Protein AF-A0A4S5BCN2-F1 (afdb_monomer_lite)

pLDDT: mean 76.3, std 18.04, range [37.09, 93.38]

Structure (mmCIF, N/CA/C/O backbone):
data_AF-A0A4S5BCN2-F1
#
_entry.id   AF-A0A4S5BCN2-F1
#
loop_
_atom_site.group_PDB
_atom_site.id
_atom_site.type_symbol
_atom_site.label_atom_id
_atom_site.label_alt_id
_atom_site.label_comp_id
_atom_site.label_asym_id
_atom_site.label_entity_id
_atom_site.label_seq_id
_atom_site.pdbx_PDB_ins_code
_atom_site.Cartn_x
_atom_site.Cartn_y
_atom_site.Cartn_z
_atom_site.occupancy
_atom_site.B_iso_or_equiv
_atom_site.auth_seq_id
_atom_site.auth_comp_id
_atom_site.auth_asym_id
_atom_site.auth_atom_id
_atom_site.pdbx_PDB_model_num
ATOM 1 N N . MET A 1 1 ? 18.197 -16.744 -13.682 1.00 37.09 1 MET A N 1
ATOM 2 C CA . MET A 1 1 ? 17.069 -16.609 -12.736 1.00 37.09 1 MET A CA 1
ATOM 3 C C . MET A 1 1 ? 16.302 -15.354 -13.112 1.00 37.09 1 MET A C 1
ATOM 5 O O . MET A 1 1 ? 16.891 -14.279 -13.086 1.00 37.09 1 MET A O 1
ATOM 9 N N . GLY A 1 2 ? 15.069 -15.502 -13.604 1.00 47.00 2 GLY A N 1
ATOM 10 C CA . GLY A 1 2 ? 14.266 -14.381 -14.098 1.00 47.00 2 GLY A CA 1
ATOM 11 C C . GLY A 1 2 ? 14.040 -13.356 -12.990 1.00 47.00 2 GLY A C 1
ATOM 12 O O . GLY A 1 2 ? 13.663 -13.718 -11.879 1.00 47.00 2 GLY A O 1
ATOM 13 N N . LYS A 1 3 ? 14.331 -12.083 -13.262 1.00 46.38 3 LYS A N 1
ATOM 14 C CA . LYS A 1 3 ? 14.035 -10.991 -12.332 1.00 46.38 3 LYS A CA 1
ATOM 15 C C . LYS A 1 3 ? 12.519 -10.823 -12.269 1.00 46.38 3 LYS A C 1
ATOM 17 O O . LYS A 1 3 ? 11.964 -10.086 -13.079 1.00 46.38 3 LYS A O 1
ATOM 22 N N . THR A 1 4 ? 11.865 -11.471 -11.307 1.00 58.94 4 THR A N 1
ATOM 23 C CA . THR A 1 4 ? 10.465 -11.197 -10.968 1.00 58.94 4 THR A CA 1
ATOM 24 C C . THR A 1 4 ? 10.387 -9.786 -10.379 1.00 58.94 4 THR A C 1
ATOM 26 O O . THR A 1 4 ? 10.572 -9.535 -9.181 1.00 58.94 4 THR A O 1
ATOM 29 N N . THR A 1 5 ? 10.249 -8.813 -11.270 1.00 77.31 5 THR A N 1
ATOM 30 C CA . THR A 1 5 ? 10.142 -7.400 -10.918 1.00 77.31 5 THR A CA 1
ATOM 31 C C . THR A 1 5 ? 8.687 -7.138 -10.563 1.00 77.31 5 THR A C 1
ATOM 33 O O . THR A 1 5 ? 7.800 -7.572 -11.283 1.00 77.31 5 THR A O 1
ATOM 36 N N . ILE A 1 6 ? 8.432 -6.487 -9.429 1.00 81.94 6 ILE A N 1
ATOM 37 C CA . ILE A 1 6 ? 7.064 -6.126 -9.035 1.00 81.94 6 ILE A CA 1
ATOM 38 C C . ILE A 1 6 ? 6.691 -4.866 -9.811 1.00 81.94 6 ILE A C 1
ATOM 40 O O . ILE A 1 6 ? 7.478 -3.917 -9.834 1.00 81.94 6 ILE A O 1
ATOM 44 N N . ASP A 1 7 ? 5.508 -4.852 -10.413 1.00 86.56 7 ASP A N 1
ATOM 45 C CA . ASP A 1 7 ? 4.894 -3.659 -10.971 1.00 86.56 7 ASP A CA 1
ATOM 46 C C . ASP A 1 7 ? 4.306 -2.814 -9.834 1.00 86.56 7 ASP A C 1
ATOM 48 O O . ASP A 1 7 ? 3.184 -3.002 -9.355 1.00 86.56 7 ASP A O 1
ATOM 52 N N . ILE A 1 8 ? 5.124 -1.874 -9.369 1.00 87.75 8 ILE A N 1
ATOM 53 C CA . ILE A 1 8 ? 4.783 -0.962 -8.274 1.00 87.75 8 ILE A CA 1
ATOM 54 C C . ILE A 1 8 ? 3.662 -0.007 -8.703 1.00 87.75 8 ILE A C 1
ATOM 56 O O . ILE A 1 8 ? 2.838 0.391 -7.878 1.00 87.75 8 ILE A O 1
ATOM 60 N N . VAL A 1 9 ? 3.606 0.346 -9.990 1.00 86.69 9 VAL A N 1
ATOM 61 C CA . VAL A 1 9 ? 2.612 1.278 -10.531 1.00 86.69 9 VAL A CA 1
ATOM 62 C C . VAL A 1 9 ? 1.243 0.612 -10.563 1.00 86.69 9 VAL A C 1
ATOM 64 O O . VAL A 1 9 ? 0.272 1.219 -10.111 1.00 86.69 9 VAL A O 1
ATOM 67 N N . ALA A 1 10 ? 1.163 -0.635 -11.034 1.00 88.06 10 ALA A N 1
ATOM 68 C CA . ALA A 1 10 ? -0.068 -1.419 -11.011 1.00 88.06 10 ALA A CA 1
ATOM 69 C C . ALA A 1 10 ? -0.588 -1.587 -9.577 1.00 88.06 10 ALA A C 1
ATOM 71 O O . ALA A 1 10 ? -1.744 -1.264 -9.303 1.00 88.06 10 ALA A O 1
ATOM 72 N N . LEU A 1 11 ? 0.285 -1.979 -8.641 1.00 88.44 11 LEU A N 1
ATOM 73 C CA . LEU A 1 11 ? -0.079 -2.130 -7.230 1.00 88.44 11 LEU A CA 1
ATOM 74 C C . LEU A 1 11 ? -0.616 -0.823 -6.628 1.00 88.44 11 LEU A C 1
ATOM 76 O O . LEU A 1 11 ? -1.642 -0.818 -5.946 1.00 88.44 11 LEU A O 1
ATOM 80 N N . TYR A 1 12 ? 0.053 0.301 -6.901 1.00 90.12 12 TYR A N 1
ATOM 81 C CA . TYR A 1 12 ? -0.374 1.610 -6.414 1.00 90.12 12 TYR A CA 1
ATOM 82 C C . TYR A 1 12 ? -1.728 2.039 -6.997 1.00 90.12 12 TYR A C 1
ATOM 84 O O . TYR A 1 12 ? -2.580 2.533 -6.258 1.00 90.12 12 TYR A O 1
ATOM 92 N N . ARG A 1 13 ? -1.956 1.822 -8.298 1.00 90.88 13 ARG A N 1
ATOM 93 C CA . ARG A 1 13 ? -3.228 2.146 -8.966 1.00 90.88 13 ARG A CA 1
ATOM 94 C C . ARG A 1 13 ? -4.393 1.334 -8.413 1.00 90.88 13 ARG A C 1
ATOM 96 O O . ARG A 1 13 ? -5.449 1.904 -8.160 1.00 90.88 13 ARG A O 1
ATOM 103 N N . THR A 1 14 ? -4.200 0.036 -8.179 1.00 91.50 14 THR A N 1
ATOM 104 C CA . THR A 1 14 ? -5.230 -0.812 -7.567 1.00 91.50 14 THR A CA 1
ATOM 105 C C . THR A 1 14 ? -5.594 -0.316 -6.169 1.00 91.50 14 THR A C 1
ATOM 107 O O . THR A 1 14 ? -6.774 -0.171 -5.860 1.00 91.50 14 THR A O 1
ATOM 110 N N . LEU A 1 15 ? -4.598 0.028 -5.344 1.00 90.81 15 LEU A N 1
ATOM 111 C CA . LEU A 1 15 ? -4.842 0.614 -4.023 1.00 90.81 15 LEU A CA 1
ATOM 112 C C . LEU A 1 15 ? -5.592 1.949 -4.104 1.00 90.81 15 LEU A C 1
ATOM 114 O O . LEU A 1 15 ? -6.453 2.212 -3.266 1.00 90.81 15 LEU A O 1
ATOM 118 N N . ASP A 1 16 ? -5.279 2.789 -5.092 1.00 91.06 16 ASP A N 1
ATOM 119 C CA . ASP A 1 16 ? -5.958 4.071 -5.275 1.00 91.06 16 ASP A CA 1
ATOM 120 C C . ASP A 1 16 ? -7.421 3.913 -5.712 1.00 91.06 16 ASP A C 1
ATOM 122 O O . ASP A 1 16 ? -8.273 4.643 -5.209 1.00 91.06 16 ASP A O 1
ATOM 126 N N . SER A 1 17 ? -7.728 2.934 -6.572 1.00 92.19 17 SER A N 1
ATOM 127 C CA . SER A 1 17 ? -9.113 2.602 -6.944 1.00 92.19 17 SER A CA 1
ATOM 128 C C . SER A 1 17 ? -9.923 2.219 -5.714 1.00 92.19 17 SER A C 1
ATOM 130 O O . SER A 1 17 ? -10.874 2.917 -5.370 1.00 92.19 17 SER A O 1
ATOM 132 N N . VAL A 1 18 ? -9.461 1.210 -4.967 1.00 90.75 18 VAL A N 1
ATOM 133 C CA . VAL A 1 18 ? -10.158 0.719 -3.768 1.00 90.75 18 VAL A CA 1
ATOM 134 C C . VAL A 1 18 ? -10.333 1.836 -2.738 1.00 90.75 18 VAL A C 1
ATOM 136 O O . VAL A 1 18 ? -11.381 1.962 -2.105 1.00 90.75 18 VAL A O 1
ATOM 139 N N . ARG A 1 19 ? -9.316 2.690 -2.578 1.00 93.06 19 ARG A N 1
ATOM 140 C CA . ARG A 1 19 ? -9.380 3.869 -1.713 1.00 93.06 19 ARG A CA 1
ATOM 141 C C . ARG A 1 19 ? -10.487 4.831 -2.139 1.00 93.06 19 ARG A C 1
ATOM 143 O O . ARG A 1 19 ? -11.228 5.292 -1.273 1.00 93.06 19 ARG A O 1
ATOM 150 N N . ASN A 1 20 ? -10.561 5.166 -3.427 1.00 92.88 20 ASN A N 1
ATOM 151 C CA . ASN A 1 20 ? -11.553 6.096 -3.963 1.00 92.88 20 ASN A CA 1
ATOM 152 C C . ASN A 1 20 ? -12.966 5.494 -3.893 1.00 92.88 20 ASN A C 1
ATOM 154 O O . ASN A 1 20 ? -13.886 6.188 -3.470 1.00 92.88 20 ASN A O 1
ATOM 158 N N . GLU A 1 21 ? -13.125 4.206 -4.205 1.00 92.38 21 GLU A N 1
ATOM 159 C CA . GLU A 1 21 ? -14.396 3.471 -4.118 1.00 92.38 21 GLU A CA 1
ATOM 160 C C . GLU A 1 21 ? -14.940 3.432 -2.685 1.00 92.38 21 GLU A C 1
ATOM 162 O O . GLU A 1 21 ? -16.129 3.647 -2.459 1.00 92.38 21 GLU A O 1
ATOM 167 N N . LYS A 1 22 ? -14.063 3.231 -1.696 1.00 89.81 22 LYS A N 1
ATOM 168 C CA . LYS A 1 22 ? -14.433 3.253 -0.274 1.00 89.81 22 LYS A CA 1
ATOM 169 C C . LYS A 1 22 ? -14.458 4.661 0.346 1.00 89.81 22 LYS A C 1
ATOM 171 O O . LYS A 1 22 ? -14.784 4.794 1.523 1.00 89.81 22 LYS A O 1
ATOM 176 N N . GLY A 1 23 ? -14.070 5.707 -0.389 1.00 92.88 23 GLY A N 1
ATOM 177 C CA . GLY A 1 23 ? -13.977 7.081 0.127 1.00 92.88 23 GLY A CA 1
ATOM 178 C C . GLY A 1 23 ? -12.957 7.269 1.262 1.00 92.88 23 GLY A C 1
ATOM 179 O O . GLY A 1 23 ? -13.129 8.129 2.126 1.00 92.88 23 GLY A O 1
ATOM 180 N N . LEU A 1 24 ? -11.899 6.455 1.304 1.00 92.44 24 LEU A N 1
ATOM 181 C CA . LEU A 1 24 ? -10.949 6.420 2.417 1.00 92.44 24 LEU A CA 1
ATOM 182 C C . LEU A 1 24 ? -9.761 7.366 2.216 1.00 92.44 24 LEU A C 1
ATOM 184 O O . LEU A 1 24 ? -9.275 7.619 1.113 1.00 92.44 24 LEU A O 1
ATOM 188 N N . SER A 1 25 ? -9.199 7.841 3.328 1.00 92.44 25 SER A N 1
ATOM 189 C CA . SER A 1 25 ? -7.879 8.475 3.301 1.00 92.44 25 SER A CA 1
ATOM 190 C C . SER A 1 25 ? -6.777 7.414 3.201 1.00 92.44 25 SER A C 1
ATOM 192 O O . SER A 1 25 ? -6.926 6.305 3.711 1.00 92.44 25 SER A O 1
ATOM 194 N N . TRP A 1 26 ? -5.615 7.771 2.648 1.00 89.75 26 TRP A N 1
ATOM 195 C CA . TRP A 1 26 ? -4.439 6.886 2.625 1.00 89.75 26 TRP A CA 1
ATOM 196 C C . TRP A 1 26 ? -4.020 6.393 4.017 1.00 89.75 26 TRP A C 1
ATOM 198 O O . TRP A 1 26 ? -3.545 5.272 4.170 1.00 89.75 26 TRP A O 1
ATOM 208 N N . ARG A 1 27 ? -4.215 7.215 5.054 1.00 91.31 27 ARG A N 1
ATOM 209 C CA . ARG A 1 27 ? -3.911 6.840 6.442 1.00 91.31 27 ARG A CA 1
ATOM 210 C C . ARG A 1 27 ? -4.906 5.815 6.977 1.00 91.31 27 ARG A C 1
ATOM 212 O O . ARG A 1 27 ? -4.505 4.922 7.715 1.00 91.31 27 ARG A O 1
ATOM 219 N N . THR A 1 28 ? -6.182 5.959 6.626 1.00 92.19 28 THR A N 1
ATOM 220 C CA . THR A 1 28 ? -7.232 5.010 7.013 1.00 92.19 28 THR A CA 1
ATOM 221 C C . THR A 1 28 ? -7.027 3.681 6.300 1.00 92.19 28 THR A C 1
ATOM 223 O O . THR A 1 28 ? -7.009 2.650 6.960 1.00 92.19 28 THR A O 1
ATOM 226 N N . LEU A 1 29 ? -6.736 3.722 4.997 1.00 92.88 29 LEU A N 1
ATOM 227 C CA . LEU A 1 29 ? -6.398 2.541 4.207 1.00 92.88 29 LEU A CA 1
ATOM 228 C C . LEU A 1 29 ? -5.199 1.785 4.798 1.00 92.88 29 LEU A C 1
ATOM 230 O O . LEU A 1 29 ? -5.265 0.577 4.980 1.00 92.88 29 LEU A O 1
ATOM 234 N N . ALA A 1 30 ? -4.124 2.489 5.171 1.00 92.44 30 ALA A N 1
ATOM 235 C CA . ALA A 1 30 ? -2.960 1.867 5.809 1.00 92.44 30 ALA A CA 1
ATOM 236 C C . ALA A 1 30 ? -3.335 1.102 7.089 1.00 92.44 30 ALA A C 1
ATOM 238 O O . ALA A 1 30 ? -2.880 -0.022 7.293 1.00 92.44 30 ALA A O 1
ATOM 239 N N . LYS A 1 31 ? -4.200 1.689 7.927 1.00 92.75 31 LYS A N 1
ATOM 240 C CA . LYS A 1 31 ? -4.705 1.038 9.143 1.00 92.75 31 LYS A CA 1
ATOM 241 C C . LYS A 1 31 ? -5.565 -0.187 8.834 1.00 92.75 31 LYS A C 1
ATOM 243 O O . LYS A 1 31 ? -5.438 -1.177 9.539 1.00 92.75 31 LYS A O 1
ATOM 248 N N . GLU A 1 32 ? -6.406 -0.120 7.804 1.00 92.75 32 GLU A N 1
ATOM 249 C CA . GLU A 1 32 ? -7.286 -1.225 7.397 1.00 92.75 32 GLU A CA 1
ATOM 250 C C . GLU A 1 32 ? -6.494 -2.414 6.837 1.00 92.75 32 GLU A C 1
ATOM 252 O O . GLU A 1 32 ? -6.801 -3.559 7.151 1.00 92.75 32 GLU A O 1
ATOM 257 N N . ILE A 1 33 ? -5.431 -2.142 6.075 1.00 92.12 33 ILE A N 1
ATOM 258 C CA . ILE A 1 33 ? -4.504 -3.169 5.574 1.00 92.12 33 ILE A CA 1
ATOM 259 C C . ILE A 1 33 ? -3.618 -3.718 6.711 1.00 92.12 33 ILE A C 1
ATOM 261 O O . ILE A 1 33 ? -3.146 -4.851 6.645 1.00 92.12 33 ILE A O 1
ATOM 265 N N . GLY A 1 34 ? -3.367 -2.923 7.756 1.00 91.56 34 GLY A N 1
ATOM 266 C CA . GLY A 1 34 ? -2.428 -3.262 8.828 1.00 91.56 34 GLY A CA 1
ATOM 267 C C . GLY A 1 34 ? -0.965 -2.964 8.479 1.00 91.56 34 GLY A C 1
ATOM 268 O O . GLY A 1 34 ? -0.059 -3.595 9.016 1.00 91.56 34 GLY A O 1
ATOM 269 N N . VAL A 1 35 ? -0.715 -2.000 7.585 1.00 90.88 35 VAL A N 1
ATOM 270 C CA . VAL A 1 35 ? 0.635 -1.558 7.189 1.00 90.88 35 VAL A CA 1
ATOM 271 C C . VAL A 1 35 ? 0.920 -0.136 7.660 1.00 90.88 35 VAL A C 1
ATOM 273 O O . VAL A 1 35 ? 0.025 0.655 7.963 1.00 90.88 35 VAL A O 1
ATOM 276 N N . SER A 1 36 ? 2.200 0.234 7.700 1.00 90.00 36 SER A N 1
ATOM 277 C CA . SER A 1 36 ? 2.577 1.606 8.040 1.00 90.00 36 SER A CA 1
ATOM 278 C C . SER A 1 36 ? 2.180 2.592 6.923 1.00 90.00 36 SER A C 1
ATOM 280 O O . SER A 1 36 ? 2.381 2.300 5.742 1.00 90.00 36 SER A O 1
ATOM 282 N N . PRO A 1 37 ? 1.698 3.809 7.247 1.00 88.62 37 PRO A N 1
ATOM 283 C CA . PRO A 1 37 ? 1.431 4.844 6.241 1.00 88.62 37 PRO A CA 1
ATOM 284 C C . PRO A 1 37 ? 2.663 5.183 5.390 1.00 88.62 37 PRO A C 1
ATOM 286 O O . PRO A 1 37 ? 2.545 5.457 4.198 1.00 88.62 37 PRO A O 1
ATOM 289 N N . SER A 1 38 ? 3.857 5.108 5.988 1.00 88.12 38 SER A N 1
ATOM 290 C CA . SER A 1 38 ? 5.135 5.308 5.299 1.00 88.12 38 SER A CA 1
ATOM 291 C C . SER A 1 38 ? 5.365 4.290 4.185 1.00 88.12 38 SER A C 1
ATOM 293 O O . SER A 1 38 ? 6.008 4.610 3.190 1.00 88.12 38 SER A O 1
ATOM 295 N N . LEU A 1 39 ? 4.833 3.072 4.310 1.00 89.50 39 LEU A N 1
ATOM 296 C CA . LEU A 1 39 ? 4.896 2.076 3.249 1.00 89.50 39 LEU A CA 1
ATOM 297 C C . LEU A 1 39 ? 4.089 2.492 2.018 1.00 89.50 39 LEU A C 1
ATOM 299 O O . LEU A 1 39 ? 4.596 2.403 0.904 1.00 89.50 39 LEU A O 1
ATOM 303 N N . LEU A 1 40 ? 2.880 3.018 2.213 1.00 88.44 40 LEU A N 1
ATOM 304 C CA . LEU A 1 40 ? 2.058 3.520 1.108 1.00 88.44 40 LEU A CA 1
ATOM 305 C C . LEU A 1 40 ? 2.687 4.758 0.453 1.00 88.44 40 LEU A C 1
ATOM 307 O O . LEU A 1 40 ? 2.647 4.899 -0.768 1.00 88.44 40 LEU A O 1
ATOM 311 N N . SER A 1 41 ? 3.336 5.624 1.238 1.00 86.88 41 SER A N 1
ATOM 312 C CA . SER A 1 41 ? 4.135 6.732 0.697 1.00 86.88 41 SER A CA 1
ATOM 313 C C . SER A 1 41 ? 5.325 6.238 -0.129 1.00 86.88 41 SER A C 1
ATOM 315 O O . SER A 1 41 ? 5.608 6.794 -1.187 1.00 86.88 41 SER A O 1
ATOM 317 N N . ARG A 1 42 ? 6.009 5.173 0.313 1.00 88.00 42 ARG A N 1
ATOM 318 C CA . ARG A 1 42 ? 7.095 4.541 -0.452 1.00 88.00 42 ARG A CA 1
ATOM 319 C C . ARG A 1 42 ? 6.586 3.982 -1.783 1.00 88.00 42 ARG A C 1
ATOM 321 O O . ARG A 1 42 ? 7.195 4.267 -2.809 1.00 88.00 42 ARG A O 1
ATOM 328 N N . LEU A 1 43 ? 5.444 3.293 -1.782 1.00 87.06 43 LEU A N 1
ATOM 329 C CA . LEU A 1 43 ? 4.801 2.803 -3.007 1.00 87.06 43 LEU A CA 1
ATOM 330 C C . LEU A 1 43 ? 4.464 3.938 -3.978 1.00 87.06 43 LEU A C 1
ATOM 332 O O . LEU A 1 43 ? 4.769 3.834 -5.162 1.00 87.06 43 LEU A O 1
ATOM 336 N N . ARG A 1 44 ? 3.915 5.053 -3.476 1.00 85.31 44 ARG A N 1
ATOM 337 C CA . ARG A 1 44 ? 3.646 6.252 -4.288 1.00 85.31 44 ARG A CA 1
ATOM 338 C C . ARG A 1 44 ? 4.910 6.797 -4.956 1.00 85.31 44 ARG A C 1
ATOM 340 O O . ARG A 1 44 ? 4.853 7.251 -6.092 1.00 85.31 44 ARG A O 1
ATOM 347 N N . ASN A 1 45 ? 6.040 6.742 -4.257 1.00 86.31 45 ASN A N 1
ATOM 348 C CA . ASN A 1 45 ? 7.333 7.200 -4.764 1.00 86.31 45 ASN A CA 1
ATOM 349 C C . ASN A 1 45 ? 8.033 6.161 -5.663 1.00 86.31 45 ASN A C 1
ATOM 351 O O . ASN A 1 45 ? 9.186 6.364 -6.034 1.00 86.31 45 ASN A O 1
ATOM 355 N N . GLY A 1 46 ? 7.379 5.039 -5.988 1.00 83.06 46 GLY A N 1
ATOM 356 C CA . GLY A 1 46 ? 7.947 3.987 -6.833 1.00 83.06 46 GLY A CA 1
ATOM 357 C C . GLY A 1 46 ? 8.988 3.112 -6.130 1.00 83.06 46 GLY A C 1
ATOM 358 O O . GLY A 1 46 ? 9.763 2.428 -6.795 1.00 83.06 46 GLY A O 1
ATOM 359 N N . LEU A 1 47 ? 9.032 3.117 -4.794 1.00 84.38 47 LEU A N 1
ATOM 360 C CA . LEU A 1 47 ? 9.921 2.246 -4.025 1.00 84.38 47 LEU A CA 1
ATOM 361 C C . LEU A 1 47 ? 9.290 0.864 -3.848 1.00 84.38 47 LEU A C 1
ATOM 363 O O . LEU A 1 47 ? 8.125 0.738 -3.462 1.00 84.38 47 LEU A O 1
ATOM 367 N N . LYS A 1 48 ? 10.088 -0.177 -4.105 1.00 81.94 48 LYS A N 1
ATOM 368 C CA . LYS A 1 48 ? 9.633 -1.568 -4.039 1.00 81.94 48 LYS A CA 1
ATOM 369 C C . LYS A 1 48 ? 9.319 -1.953 -2.584 1.00 81.94 48 LYS A C 1
ATOM 371 O O . LYS A 1 48 ? 10.164 -1.720 -1.715 1.00 81.94 48 LYS A O 1
ATOM 376 N N . PRO A 1 49 ? 8.142 -2.536 -2.307 1.00 84.31 49 PRO A N 1
ATOM 377 C CA . PRO A 1 49 ? 7.853 -3.092 -0.994 1.00 84.31 49 PRO A CA 1
ATOM 378 C C . PRO A 1 49 ? 8.709 -4.341 -0.750 1.00 84.31 49 PRO A C 1
ATOM 380 O O . PRO A 1 49 ? 9.078 -5.055 -1.686 1.00 84.31 49 PRO A O 1
ATOM 383 N N . ASP A 1 50 ? 9.012 -4.605 0.516 1.00 86.12 50 ASP A N 1
ATOM 384 C CA . ASP A 1 50 ? 9.525 -5.898 0.962 1.00 86.12 50 ASP A CA 1
ATOM 385 C C . ASP A 1 50 ? 8.476 -7.012 0.774 1.00 86.12 50 ASP A C 1
ATOM 387 O O . ASP A 1 50 ? 7.285 -6.750 0.576 1.00 86.12 50 ASP A O 1
ATOM 391 N N . THR A 1 51 ? 8.931 -8.265 0.814 1.00 86.31 51 THR A N 1
ATOM 392 C CA . THR A 1 51 ? 8.098 -9.445 0.540 1.00 86.31 51 THR A CA 1
ATOM 393 C C . THR A 1 51 ? 6.908 -9.558 1.496 1.00 86.31 51 THR A C 1
ATOM 395 O O . THR A 1 51 ? 5.793 -9.812 1.041 1.00 86.31 51 THR A O 1
ATOM 398 N N . ASP A 1 52 ? 7.113 -9.317 2.794 1.00 88.75 52 ASP A N 1
ATOM 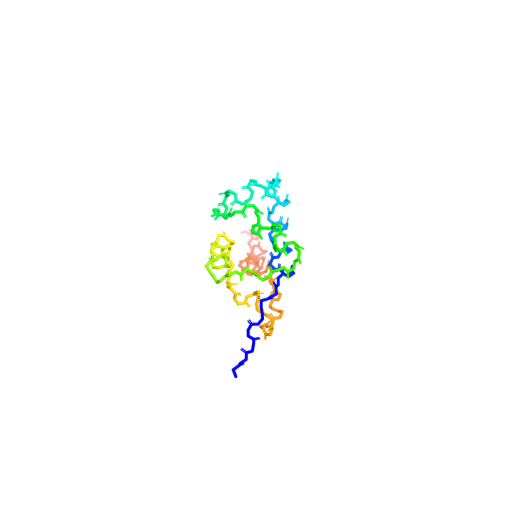399 C CA . ASP A 1 52 ? 6.057 -9.427 3.810 1.00 88.75 52 ASP A CA 1
ATOM 400 C C . ASP A 1 52 ? 4.981 -8.358 3.634 1.00 88.75 52 ASP A C 1
ATOM 402 O O . ASP A 1 52 ? 3.776 -8.633 3.692 1.00 88.75 52 ASP A O 1
ATOM 406 N N . SER A 1 53 ? 5.405 -7.125 3.368 1.00 89.12 53 SER A N 1
ATOM 407 C CA . SER A 1 53 ? 4.486 -6.022 3.122 1.00 89.12 53 SER A CA 1
ATOM 408 C C . SER A 1 53 ? 3.683 -6.218 1.845 1.00 89.12 53 SER A C 1
ATOM 410 O O . SER A 1 53 ? 2.480 -5.957 1.824 1.00 89.12 53 SER A O 1
ATOM 412 N N . PHE A 1 54 ? 4.328 -6.707 0.785 1.00 89.31 54 PHE A N 1
ATOM 413 C CA . PHE A 1 54 ? 3.647 -7.049 -0.456 1.00 89.31 54 PHE A CA 1
ATOM 414 C C . PHE A 1 54 ? 2.606 -8.152 -0.232 1.00 89.31 54 PHE A C 1
ATOM 416 O O . PHE A 1 54 ? 1.444 -7.967 -0.585 1.00 89.31 54 PHE A O 1
ATOM 423 N N . ALA A 1 55 ? 2.979 -9.247 0.437 1.00 89.88 55 ALA A N 1
ATOM 424 C CA . ALA A 1 55 ? 2.060 -10.340 0.752 1.00 89.88 55 ALA A CA 1
ATOM 425 C C . ALA A 1 55 ? 0.870 -9.874 1.606 1.00 89.88 55 ALA A C 1
ATOM 427 O O . ALA A 1 55 ? -0.260 -10.304 1.386 1.00 89.88 55 ALA A O 1
ATOM 428 N N . THR A 1 56 ? 1.101 -8.959 2.550 1.00 92.31 56 THR A N 1
ATOM 429 C CA . THR A 1 56 ? 0.041 -8.383 3.391 1.00 92.31 56 THR A CA 1
ATOM 430 C C . THR A 1 56 ? -0.957 -7.573 2.566 1.00 92.31 56 THR A C 1
ATOM 432 O O . THR A 1 56 ? -2.163 -7.755 2.722 1.00 92.31 56 THR A O 1
ATOM 435 N N . ILE A 1 57 ? -0.471 -6.725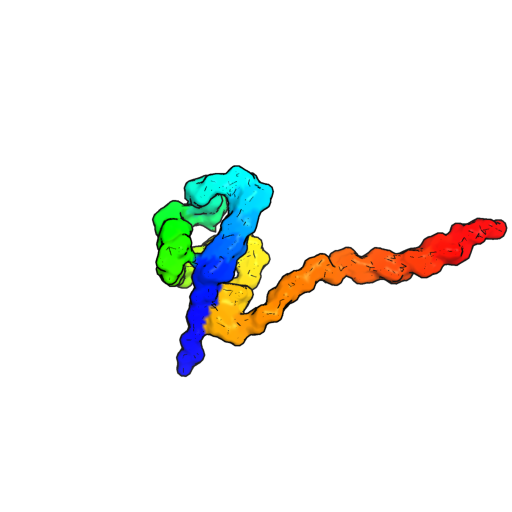 1.654 1.00 91.19 57 ILE A N 1
ATOM 436 C CA . ILE A 1 57 ? -1.326 -5.923 0.770 1.00 91.19 57 ILE A CA 1
ATOM 437 C C . ILE A 1 57 ? -2.135 -6.815 -0.172 1.00 91.19 57 ILE A C 1
ATOM 439 O O . ILE A 1 57 ? -3.343 -6.643 -0.289 1.00 91.19 57 ILE A O 1
ATOM 443 N N . VAL A 1 58 ? -1.480 -7.772 -0.827 1.00 91.06 58 VAL A N 1
ATOM 444 C CA . VAL A 1 58 ? -2.107 -8.685 -1.793 1.00 91.06 58 VAL A CA 1
ATOM 445 C C . VAL A 1 58 ? -3.179 -9.541 -1.112 1.00 91.06 58 VAL A C 1
ATOM 447 O O . VAL A 1 58 ? -4.298 -9.643 -1.612 1.00 91.06 58 VAL A O 1
ATOM 450 N N . ARG A 1 59 ? -2.888 -10.066 0.085 1.00 91.00 59 ARG A N 1
ATOM 451 C CA . ARG A 1 59 ? -3.859 -10.813 0.896 1.00 91.00 59 ARG A CA 1
ATOM 452 C C . ARG A 1 59 ? -5.059 -9.960 1.301 1.00 91.00 59 ARG A C 1
ATOM 454 O O . ARG A 1 59 ? -6.172 -10.469 1.307 1.00 91.00 59 ARG A O 1
ATOM 461 N N . TRP A 1 60 ? -4.847 -8.688 1.637 1.00 93.38 60 TRP A N 1
ATOM 462 C CA . TRP A 1 60 ? -5.940 -7.772 1.968 1.00 93.38 60 TRP A CA 1
ATOM 463 C C . TRP A 1 60 ? -6.792 -7.412 0.745 1.00 93.38 60 TRP A C 1
ATOM 465 O O . TRP A 1 60 ? -8.012 -7.351 0.847 1.00 93.38 60 TRP A O 1
ATOM 475 N N . LEU A 1 61 ? -6.157 -7.212 -0.414 1.00 89.94 61 LEU A N 1
ATOM 476 C CA . LEU A 1 61 ? -6.848 -6.959 -1.680 1.00 89.94 61 LEU A CA 1
ATOM 477 C C . LEU A 1 61 ? -7.666 -8.169 -2.153 1.00 89.94 61 LEU A C 1
ATOM 479 O O . LEU A 1 61 ? -8.604 -7.990 -2.922 1.00 89.94 61 LEU A O 1
ATOM 483 N N . GLY A 1 62 ? -7.302 -9.386 -1.733 1.00 89.88 62 GLY A N 1
ATOM 484 C CA . GLY A 1 62 ? -7.924 -10.621 -2.217 1.00 89.88 62 GLY A CA 1
ATOM 485 C C . GLY A 1 62 ? -7.597 -10.931 -3.682 1.00 89.88 62 GLY A C 1
ATOM 486 O O . GLY A 1 62 ? -8.310 -11.694 -4.323 1.00 89.88 62 GLY A O 1
ATOM 487 N N . ILE A 1 63 ? -6.535 -10.328 -4.224 1.00 86.88 63 ILE A N 1
ATOM 488 C CA . ILE A 1 63 ? -6.087 -10.487 -5.616 1.00 86.88 63 ILE A CA 1
ATOM 489 C C . ILE A 1 63 ? -4.832 -11.372 -5.613 1.00 86.88 63 ILE A C 1
ATOM 491 O O . ILE A 1 63 ? -4.025 -11.226 -4.701 1.00 86.88 63 ILE A O 1
ATOM 495 N N . PRO A 1 64 ? -4.616 -12.262 -6.598 1.00 86.12 64 PRO A N 1
ATOM 496 C CA . PRO A 1 64 ? -3.376 -13.036 -6.705 1.00 86.12 64 PRO A CA 1
ATOM 497 C C . PRO A 1 64 ? -2.138 -12.143 -6.907 1.00 86.12 64 PRO A C 1
ATOM 499 O O . PRO A 1 64 ? -2.184 -11.136 -7.618 1.00 86.12 64 PRO A O 1
ATOM 502 N N . ALA A 1 65 ? -1.010 -12.519 -6.293 1.00 84.88 65 ALA A N 1
ATOM 503 C CA . ALA A 1 65 ? 0.256 -11.774 -6.348 1.00 84.88 65 ALA A CA 1
ATOM 504 C C . ALA A 1 65 ? 0.807 -11.653 -7.779 1.00 84.88 65 ALA A C 1
ATOM 506 O O . ALA A 1 65 ? 1.461 -10.669 -8.129 1.00 84.88 65 ALA A O 1
ATOM 507 N N . GLU A 1 66 ? 0.507 -12.653 -8.599 1.00 84.25 66 GLU A N 1
ATOM 508 C CA . GLU A 1 66 ? 0.930 -12.837 -9.981 1.00 84.25 66 GLU A CA 1
ATOM 509 C C . GLU A 1 66 ? 0.533 -11.657 -10.870 1.00 84.25 66 GLU A C 1
ATOM 511 O O . GLU A 1 66 ? 1.294 -11.266 -11.754 1.00 84.25 66 GLU A O 1
ATOM 516 N N . ARG A 1 67 ? -0.601 -11.014 -10.561 1.00 84.88 67 ARG A N 1
ATOM 517 C CA . ARG A 1 67 ? -1.111 -9.817 -11.251 1.00 84.88 67 ARG A CA 1
ATOM 518 C C . ARG A 1 67 ? -0.186 -8.609 -11.159 1.00 84.88 67 ARG A C 1
ATOM 520 O O . ARG A 1 67 ? -0.313 -7.685 -11.956 1.00 84.88 67 ARG A O 1
ATOM 527 N N . PHE A 1 68 ? 0.712 -8.590 -10.178 1.00 84.94 68 PHE A N 1
ATOM 528 C CA . PHE A 1 68 ? 1.611 -7.469 -9.924 1.00 84.94 68 PHE A CA 1
ATOM 529 C C . PHE A 1 68 ? 3.062 -7.784 -10.300 1.00 84.94 68 PHE A C 1
ATOM 531 O O . PHE A 1 68 ? 3.958 -7.051 -9.887 1.00 84.94 68 PHE A O 1
ATOM 538 N N . PHE A 1 69 ? 3.343 -8.849 -11.056 1.00 84.38 69 PHE A N 1
ATOM 539 C CA . PHE A 1 69 ? 4.693 -9.137 -11.547 1.00 84.38 69 PHE A CA 1
ATOM 540 C C . PHE A 1 69 ? 4.865 -8.733 -13.018 1.00 84.38 69 PHE A C 1
ATOM 542 O O . PHE A 1 69 ? 4.095 -9.122 -13.891 1.00 84.38 69 PHE A O 1
ATOM 549 N N . VAL A 1 70 ? 5.933 -7.982 -13.307 1.00 70.81 70 VAL A N 1
ATOM 550 C CA . VAL A 1 70 ? 6.323 -7.558 -14.658 1.00 70.81 70 VAL A CA 1
ATOM 551 C C . VAL A 1 70 ? 6.787 -8.791 -15.437 1.00 70.81 70 VAL A C 1
ATOM 553 O O . VAL A 1 70 ? 7.877 -9.311 -15.187 1.00 70.81 70 VAL A O 1
ATOM 556 N N . GLY A 1 71 ? 5.944 -9.270 -16.355 1.00 62.16 71 GLY A N 1
ATOM 557 C CA . GLY A 1 71 ? 6.194 -10.452 -17.192 1.00 62.16 71 GLY A CA 1
ATOM 558 C C . GLY A 1 71 ? 5.110 -11.535 -17.126 1.00 62.16 71 GLY A C 1
ATOM 559 O O . GLY A 1 71 ? 5.146 -12.451 -17.942 1.00 62.16 71 GLY A O 1
ATOM 560 N N . GLY A 1 72 ? 4.149 -11.430 -16.202 1.00 46.94 72 GLY A N 1
ATOM 561 C CA . GLY A 1 72 ? 2.869 -12.139 -16.279 1.00 46.94 72 GLY A CA 1
ATOM 562 C C . GLY A 1 72 ? 1.899 -11.306 -17.108 1.00 46.94 72 GLY A C 1
ATOM 563 O O . GLY A 1 72 ? 1.886 -10.085 -16.982 1.00 46.94 72 GLY A O 1
ATOM 564 N N . ALA A 1 73 ? 1.172 -11.945 -18.013 1.00 42.06 73 ALA A N 1
ATOM 565 C CA . ALA A 1 73 ? 0.327 -11.295 -18.998 1.00 42.06 73 ALA A CA 1
ATOM 566 C C . ALA A 1 73 ? -0.614 -10.243 -18.391 1.00 42.06 73 ALA A C 1
ATOM 568 O O . ALA A 1 73 ? -1.067 -10.348 -17.251 1.00 42.06 73 ALA A O 1
ATOM 569 N N . GLN A 1 74 ? -0.949 -9.254 -19.216 1.00 43.66 74 GLN A N 1
ATOM 570 C CA . GLN A 1 74 ? -2.181 -8.495 -19.089 1.00 43.66 74 GLN A CA 1
ATOM 571 C C . GLN A 1 74 ? -3.361 -9.479 -19.172 1.00 43.66 74 GLN A C 1
ATOM 573 O O . GLN A 1 74 ? -3.982 -9.622 -20.216 1.00 43.66 74 GLN A O 1
ATOM 578 N N . GLU A 1 75 ? -3.664 -10.197 -18.095 1.00 44.75 75 GLU A N 1
ATOM 579 C CA . GLU A 1 75 ? -4.989 -10.773 -17.917 1.00 44.75 75 GLU A CA 1
ATOM 580 C C . GLU A 1 75 ? -5.877 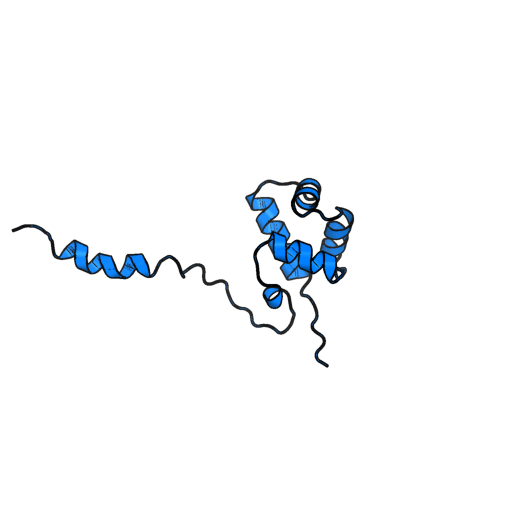-9.624 -17.468 1.00 44.75 75 GLU A C 1
ATOM 582 O O . GLU A 1 75 ? -6.033 -9.315 -16.279 1.00 44.75 75 GLU A O 1
ATOM 587 N N . GLU A 1 76 ? -6.371 -8.927 -18.493 1.00 45.69 76 GLU A N 1
ATOM 588 C CA . GLU A 1 76 ? -7.665 -8.271 -18.481 1.00 45.69 76 GLU A CA 1
ATOM 589 C C . GLU A 1 76 ? -8.579 -9.060 -17.543 1.00 45.69 76 GLU A C 1
ATOM 591 O O . GLU A 1 76 ? -8.945 -10.203 -17.805 1.00 45.69 76 GLU A O 1
ATOM 596 N N . VAL A 1 77 ? -8.901 -8.463 -16.395 1.00 48.81 77 VAL A N 1
ATOM 597 C CA . VAL A 1 77 ? -10.090 -8.860 -15.647 1.00 48.81 77 VAL A CA 1
ATOM 598 C C . VAL A 1 77 ? -11.225 -8.630 -16.629 1.00 48.81 77 VAL A C 1
ATOM 600 O O . VAL A 1 77 ? -11.617 -7.485 -16.831 1.00 48.81 77 VAL A O 1
ATOM 603 N N . ASN A 1 78 ? -11.668 -9.686 -17.304 1.00 46.16 78 ASN A N 1
ATOM 604 C CA . ASN A 1 78 ? -12.918 -9.684 -18.031 1.00 46.16 78 ASN A CA 1
ATOM 605 C C . ASN A 1 78 ? -13.996 -9.692 -16.941 1.00 46.16 78 ASN A C 1
ATOM 607 O O . ASN A 1 78 ? -14.124 -10.699 -16.247 1.00 46.16 78 ASN A O 1
ATOM 611 N N . PRO A 1 79 ? -14.738 -8.598 -16.700 1.00 46.53 79 PRO A N 1
ATOM 612 C CA . PRO A 1 79 ? -15.737 -8.541 -15.633 1.00 46.53 79 PRO A CA 1
ATOM 613 C C . PRO A 1 79 ? -17.007 -9.335 -16.000 1.00 46.53 79 PRO A C 1
ATOM 615 O O . PRO A 1 79 ? -18.112 -8.912 -15.686 1.00 46.53 79 PRO A O 1
ATOM 618 N N . HIS A 1 80 ? -16.875 -10.443 -16.733 1.00 50.00 80 HIS A N 1
ATOM 619 C CA . HIS A 1 80 ? -17.979 -11.130 -17.402 1.00 50.00 80 HIS A CA 1
ATOM 620 C C . HIS A 1 80 ? -18.047 -12.629 -17.087 1.00 50.00 80 HIS A C 1
ATOM 622 O O . HIS A 1 80 ? -18.551 -13.390 -17.906 1.00 50.00 80 HIS A O 1
ATOM 628 N N . ASP A 1 81 ? -17.579 -13.057 -15.912 1.00 47.53 81 ASP A N 1
ATOM 629 C CA . ASP A 1 81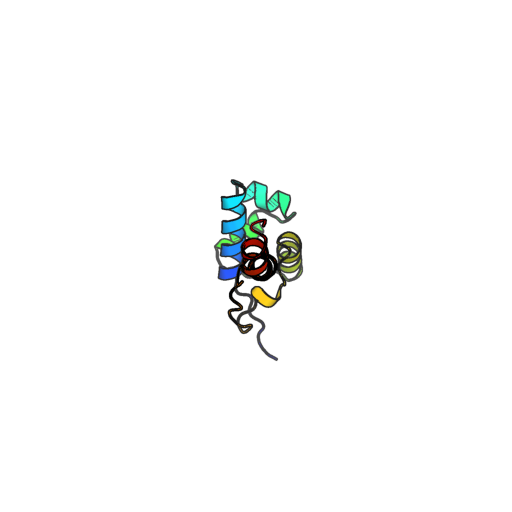 ? -17.847 -14.421 -15.430 1.00 47.53 81 ASP A CA 1
ATOM 630 C C . ASP A 1 81 ? -19.212 -14.548 -14.720 1.00 47.53 81 ASP A C 1
ATOM 632 O O . ASP A 1 81 ? -19.696 -15.658 -14.523 1.00 47.53 81 ASP A O 1
ATOM 636 N N . ASP A 1 82 ? -19.903 -13.436 -14.428 1.00 48.78 82 ASP A N 1
ATOM 637 C CA . ASP A 1 82 ? -21.237 -13.461 -13.798 1.00 48.78 82 ASP A CA 1
ATOM 638 C C . ASP A 1 82 ? -22.426 -13.306 -14.778 1.00 48.78 82 ASP A C 1
ATOM 640 O O . ASP A 1 82 ? -23.579 -13.466 -14.377 1.00 48.78 82 ASP A O 1
ATOM 644 N N . ASP A 1 83 ? -22.201 -13.044 -16.073 1.00 50.41 83 ASP A N 1
ATOM 645 C CA . ASP A 1 83 ? -23.292 -12.781 -17.040 1.00 50.41 83 ASP A CA 1
ATOM 646 C C . ASP A 1 83 ? -23.711 -14.009 -17.885 1.00 50.41 83 ASP A C 1
ATOM 648 O O . ASP A 1 83 ? -24.778 -14.010 -18.511 1.00 50.41 83 ASP A O 1
ATOM 652 N N . ASP A 1 84 ? -22.920 -15.090 -17.907 1.00 52.94 84 ASP A N 1
ATOM 653 C CA . ASP A 1 84 ? -23.206 -16.246 -18.780 1.00 52.94 84 ASP A CA 1
ATOM 654 C C . ASP A 1 84 ? -24.401 -17.090 -18.294 1.00 52.94 84 ASP A C 1
ATOM 656 O O . ASP A 1 8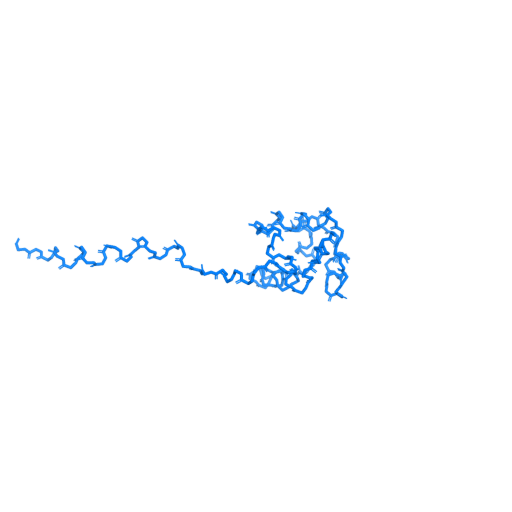4 ? -25.157 -17.652 -19.093 1.00 52.94 84 ASP A O 1
ATOM 660 N N . LEU A 1 85 ? -24.678 -17.084 -16.986 1.00 57.88 85 LEU A N 1
ATOM 661 C CA . LEU A 1 85 ? -25.824 -17.798 -16.413 1.00 57.88 85 LEU A CA 1
ATOM 662 C C . LEU A 1 85 ? -27.175 -17.171 -16.794 1.00 57.88 85 LEU A C 1
ATOM 664 O O . LEU A 1 85 ? -28.177 -17.881 -16.854 1.00 57.88 85 LEU A O 1
ATOM 668 N N . MET A 1 86 ? -27.227 -15.873 -17.112 1.00 55.41 86 MET A N 1
ATOM 669 C CA . MET A 1 86 ? -28.477 -15.191 -17.482 1.00 55.41 86 MET A CA 1
ATOM 670 C C . MET A 1 86 ? -28.787 -15.251 -18.983 1.00 55.41 86 MET A C 1
ATOM 672 O O . MET A 1 86 ? -29.949 -15.123 -19.376 1.00 55.41 86 MET A O 1
ATOM 676 N N . ARG A 1 87 ? -27.794 -15.516 -19.843 1.00 56.31 87 ARG A N 1
ATOM 677 C CA . ARG A 1 87 ? -27.988 -15.592 -21.305 1.00 56.31 87 ARG A CA 1
ATOM 678 C C . ARG A 1 87 ? -28.651 -16.887 -21.774 1.00 56.31 87 ARG A C 1
ATOM 680 O O .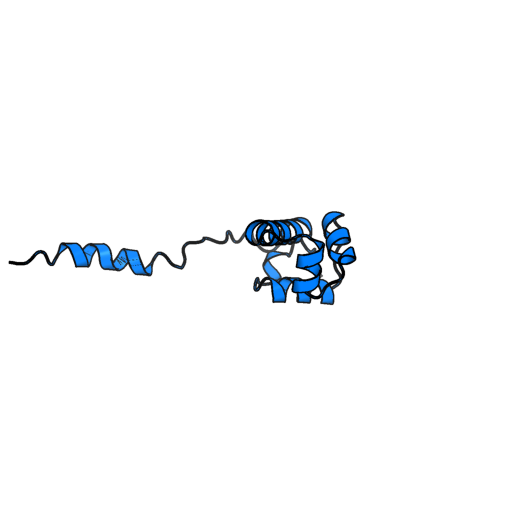 ARG A 1 87 ? -29.304 -16.884 -22.817 1.00 56.31 87 ARG A O 1
ATOM 687 N N . GLN A 1 88 ? -28.575 -17.964 -20.991 1.00 55.62 88 GLN A N 1
ATOM 688 C CA . GLN A 1 88 ? -29.209 -19.242 -21.338 1.00 55.62 88 GLN A CA 1
ATOM 689 C C . GLN A 1 88 ? -30.726 -19.284 -21.073 1.00 55.62 88 GLN A C 1
ATOM 691 O O . GLN A 1 88 ? -31.424 -20.095 -21.681 1.00 55.62 88 GLN A O 1
ATOM 696 N N . PHE A 1 89 ? -31.277 -18.392 -20.240 1.00 53.25 89 PHE A N 1
ATOM 697 C CA . PHE A 1 89 ? -32.709 -18.418 -19.892 1.00 53.25 89 PHE A CA 1
ATOM 698 C C . PHE A 1 89 ? -33.589 -17.460 -20.711 1.00 53.25 89 PHE A C 1
ATOM 700 O O . PHE A 1 89 ? -34.812 -17.619 -20.734 1.00 53.25 89 PHE A O 1
ATOM 707 N N . VAL A 1 90 ? -33.002 -16.514 -21.455 1.00 58.22 90 VAL A N 1
ATOM 708 C CA . VAL A 1 90 ? -33.754 -15.586 -22.325 1.00 58.22 90 VAL A CA 1
ATOM 709 C C . VAL A 1 90 ? -34.557 -16.306 -23.427 1.00 58.22 90 VAL A C 1
ATOM 711 O O . VAL A 1 90 ? -35.707 -15.922 -23.660 1.00 58.22 90 VAL A O 1
ATOM 714 N N . PRO A 1 91 ? -34.052 -17.374 -24.080 1.00 63.28 91 PRO A N 1
ATOM 715 C CA . PRO A 1 91 ? -34.847 -18.114 -25.062 1.00 63.28 91 PRO A CA 1
ATOM 716 C C . PRO A 1 91 ? -36.018 -18.880 -24.427 1.00 63.28 91 PRO A C 1
ATOM 718 O O . PRO A 1 91 ? -37.060 -19.043 -25.061 1.00 63.28 91 PRO A O 1
ATOM 721 N N . LEU A 1 92 ? -35.876 -19.319 -23.170 1.00 58.19 92 LEU A N 1
ATOM 722 C CA . LEU A 1 92 ? -36.862 -20.160 -22.482 1.00 58.19 92 LEU A CA 1
ATOM 723 C C . LEU A 1 92 ? -38.045 -19.359 -21.922 1.00 58.19 92 LEU A C 1
ATOM 725 O O . LEU A 1 92 ? -39.160 -19.876 -21.871 1.00 58.19 92 LEU A O 1
ATOM 729 N N . LEU A 1 93 ? -37.857 -18.073 -21.609 1.00 60.31 93 LEU A N 1
ATOM 730 C CA . LEU A 1 93 ? -38.958 -17.195 -21.196 1.00 60.31 93 LEU A CA 1
ATOM 731 C C . LEU A 1 93 ? -39.869 -16.758 -22.358 1.00 60.31 93 LEU A C 1
ATOM 733 O O . LEU A 1 93 ? -41.009 -16.357 -22.128 1.00 60.31 93 LEU A O 1
ATOM 737 N N . LYS A 1 94 ? -39.407 -16.841 -23.615 1.00 58.75 94 LYS A N 1
ATOM 738 C CA . LYS A 1 94 ? -40.213 -16.447 -24.789 1.00 58.75 94 LYS A CA 1
ATOM 739 C C . LYS A 1 94 ? -41.155 -17.554 -25.277 1.00 58.75 94 LYS A C 1
ATOM 741 O O . LYS A 1 94 ? -42.100 -17.261 -26.006 1.00 58.75 94 LYS A O 1
ATOM 746 N N . ALA A 1 95 ? -40.925 -18.802 -24.864 1.00 57.75 95 ALA A N 1
ATOM 747 C CA . ALA A 1 95 ? -41.700 -19.967 -25.295 1.00 57.75 95 ALA A CA 1
ATOM 748 C C . ALA A 1 95 ? -42.909 -20.292 -24.396 1.00 57.75 95 ALA A C 1
ATOM 750 O O . ALA A 1 95 ? -43.743 -21.106 -24.778 1.00 57.75 95 ALA A O 1
ATOM 751 N N . GLN A 1 96 ? -43.054 -19.635 -23.241 1.00 56.81 96 GLN A N 1
ATOM 752 C CA . GLN A 1 96 ? -44.223 -19.786 -22.367 1.00 56.81 96 GLN A CA 1
ATOM 753 C C . GLN A 1 96 ? -45.075 -18.513 -22.339 1.00 56.81 96 GLN A C 1
ATOM 755 O O . GLN A 1 96 ? -45.427 -17.984 -21.288 1.00 56.81 96 GLN A O 1
ATOM 760 N N . LYS A 1 97 ? -45.468 -18.025 -23.520 1.00 47.56 97 LYS A N 1
ATOM 761 C CA . LYS A 1 97 ? -46.770 -17.361 -23.625 1.00 47.56 97 LYS A CA 1
ATOM 762 C C . LYS A 1 97 ? -47.826 -18.438 -23.837 1.00 47.56 97 LYS A C 1
ATOM 764 O O . LYS A 1 97 ? -48.022 -18.913 -24.949 1.00 47.56 97 LYS A O 1
ATOM 769 N N . PHE A 1 98 ? -48.408 -18.825 -22.705 1.00 53.34 98 PHE A N 1
ATOM 770 C CA . PHE A 1 98 ? -49.756 -19.347 -22.505 1.00 53.34 98 PHE A CA 1
ATOM 771 C C . PHE A 1 98 ? -50.608 -19.458 -23.780 1.00 53.34 98 PHE A C 1
ATOM 773 O O . PHE A 1 98 ? -50.983 -18.445 -24.377 1.00 53.34 98 PHE A O 1
ATOM 780 N N . LYS A 1 99 ? -50.960 -20.697 -24.128 1.00 48.97 99 LYS A N 1
ATOM 781 C CA . LYS A 1 99 ? -52.243 -21.030 -24.744 1.00 48.97 99 LYS A CA 1
ATOM 782 C C . LYS A 1 99 ? -53.067 -21.783 -23.709 1.00 48.97 99 LYS A C 1
ATOM 784 O O . LYS A 1 99 ? -52.444 -22.567 -22.959 1.00 48.97 99 LYS A O 1
#

Sequence (99 aa):
MGKTTIDIVALYRTLDSVRNEKGLSWRTLAKEIGVSPSLLSRLRNGLKPDTDSFATIVRWLGIPAERFFVGGAQEEVNPHDDDDLMRQFVPLLKAQKFK

Foldseek 3Di:
DDPQDFQLVVLLVLLVVVCVVVVHDLCVSCVQLVHDSVQNVCSVVVHDDDPVSLVSSCVSSVHDSLCGTDPRDPPDPPVPPPPPVVVVCVVVVVPPPDD

InterPro domains:
  IPR001387 Cro/C1-type, helix-turn-helix domain [PF01381] (18-65)
  IPR001387 Cro/C1-type, helix-turn-helix domain [PS50943] (15-68)
  IPR001387 Cro/C1-type, helix-turn-helix domain [SM00530] (14-68)
  IPR001387 Cro/C1-type, helix-turn-helix domain [cd00093] (15-68)
  IPR010982 Lambda repressor-like, DNA-binding domain superfamily [G3DSA:1.10.260.40] (13-99)
  IPR010982 Lambda repressor-like, DNA-binding domain superfamily [SSF47413] (6-71)

Organism: Bifidobacterium longum subsp. infantis (NCBI:txid1682)

Radius of gyration: 19.96 Å; chains: 1; bounding box: 69×30×34 Å

Secondary structure (DSSP, 8-state):
----EE-HHHHHHHHHHHHHHTT--HHHHHHHHT--HHHHHHHHTTPPPPHHHHHHHHHHHT--GGGGEETB------S-SSSHHHHTTHHHHSS----